Protein AF-A0A1V5P7H3-F1 (afdb_monomer_lite)

Sequence (129 aa):
MIASGARVLGPITVSDFAKIGAGAVVLKDVPPCATVVGVPGRVAKVLPCPYSTTETAACPLRESCACKAACPAVSAESPEALEHKAIPGEEGVDLDQIHLPDPVELELLRLRSRVNALETTLNALKSNT

Structure (mmCIF, N/CA/C/O backbone):
data_AF-A0A1V5P7H3-F1
#
_entry.id   AF-A0A1V5P7H3-F1
#
loop_
_atom_site.group_PDB
_atom_site.id
_atom_site.type_symbol
_atom_site.label_atom_id
_atom_site.label_alt_id
_atom_site.label_comp_id
_atom_site.label_asym_id
_atom_site.label_entity_id
_atom_site.label_seq_id
_atom_site.pdbx_PDB_ins_code
_atom_site.Cartn_x
_atom_site.Cartn_y
_atom_site.Cartn_z
_atom_site.occupancy
_atom_site.B_iso_or_equiv
_atom_site.auth_seq_id
_atom_site.auth_comp_id
_atom_site.auth_asym_id
_atom_site.auth_atom_id
_atom_site.pdbx_PDB_model_num
ATOM 1 N N . MET A 1 1 ? 8.737 -6.680 -9.201 1.00 82.75 1 MET A N 1
ATOM 2 C CA . MET A 1 1 ? 8.344 -7.547 -8.060 1.00 82.75 1 MET A CA 1
ATOM 3 C C . MET A 1 1 ? 6.870 -7.329 -7.775 1.00 82.75 1 MET A C 1
ATOM 5 O O . MET A 1 1 ? 6.462 -6.176 -7.701 1.00 82.75 1 MET A O 1
ATOM 9 N N . ILE A 1 2 ? 6.089 -8.396 -7.602 1.00 91.38 2 ILE A N 1
ATOM 10 C CA . ILE A 1 2 ? 4.671 -8.313 -7.224 1.00 91.38 2 ILE A CA 1
ATOM 11 C C . ILE A 1 2 ? 4.483 -9.140 -5.954 1.00 91.38 2 ILE A C 1
ATOM 13 O O . ILE A 1 2 ? 4.787 -10.330 -5.953 1.00 91.38 2 ILE A O 1
ATOM 17 N N . ALA A 1 3 ? 4.055 -8.507 -4.865 1.00 92.12 3 ALA A N 1
ATOM 18 C CA . ALA A 1 3 ? 3.844 -9.183 -3.592 1.00 92.12 3 ALA A CA 1
ATOM 19 C C . ALA A 1 3 ? 2.495 -9.923 -3.542 1.00 92.12 3 ALA A C 1
ATOM 21 O O . ALA A 1 3 ? 1.600 -9.709 -4.362 1.00 92.12 3 ALA A O 1
ATOM 22 N N . SER A 1 4 ? 2.353 -10.804 -2.551 1.00 94.81 4 SER A N 1
ATOM 23 C CA . SER A 1 4 ? 1.158 -11.633 -2.380 1.00 94.81 4 SER A CA 1
ATOM 24 C C . SER A 1 4 ? -0.119 -10.796 -2.234 1.00 94.81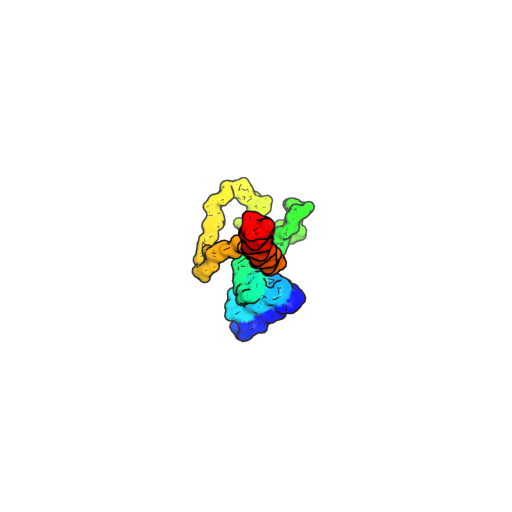 4 SER A C 1
ATOM 26 O O . SER A 1 4 ? -0.139 -9.767 -1.558 1.00 94.81 4 SER A O 1
ATOM 28 N N . GLY A 1 5 ? -1.201 -11.236 -2.878 1.00 91.19 5 GLY A N 1
ATOM 29 C CA . GLY A 1 5 ? -2.507 -10.574 -2.809 1.00 91.19 5 GLY A CA 1
ATOM 30 C C . GLY A 1 5 ? -2.613 -9.254 -3.580 1.00 91.19 5 GLY A C 1
ATOM 31 O O . GLY A 1 5 ? -3.661 -8.612 -3.513 1.00 91.19 5 GLY A O 1
ATOM 32 N N . ALA A 1 6 ? -1.575 -8.845 -4.314 1.00 94.81 6 ALA A N 1
ATOM 33 C CA . ALA A 1 6 ? -1.668 -7.715 -5.226 1.00 94.81 6 ALA A CA 1
ATOM 34 C C . ALA A 1 6 ? -2.610 -8.035 -6.399 1.00 94.81 6 ALA A C 1
ATOM 36 O O . ALA A 1 6 ? -2.569 -9.125 -6.972 1.00 94.81 6 ALA A O 1
ATOM 37 N N . ARG A 1 7 ? -3.456 -7.073 -6.768 1.00 93.00 7 ARG A N 1
ATOM 38 C CA . ARG A 1 7 ? -4.394 -7.167 -7.891 1.00 93.00 7 ARG A CA 1
ATOM 39 C C . ARG A 1 7 ? -4.091 -6.054 -8.883 1.00 93.00 7 ARG A C 1
ATOM 41 O O . ARG A 1 7 ? -4.154 -4.877 -8.548 1.00 93.00 7 ARG A O 1
ATOM 48 N N . VAL A 1 8 ? -3.757 -6.444 -10.102 1.00 92.25 8 VAL A N 1
ATOM 49 C CA . VAL A 1 8 ? -3.416 -5.558 -11.219 1.00 92.25 8 VAL A CA 1
ATOM 50 C C . VAL A 1 8 ? -4.595 -5.634 -12.180 1.00 92.25 8 VAL A C 1
ATOM 52 O O . VAL A 1 8 ? -4.866 -6.705 -12.721 1.00 92.25 8 VAL A O 1
ATOM 55 N N . LEU A 1 9 ? -5.363 -4.550 -12.305 1.00 91.94 9 LEU A N 1
ATOM 56 C CA . LEU A 1 9 ? -6.613 -4.548 -13.066 1.00 91.94 9 LEU A CA 1
ATOM 57 C C . LEU A 1 9 ? -6.492 -3.645 -14.295 1.00 91.94 9 LEU A C 1
ATOM 59 O O . LEU A 1 9 ? -6.176 -2.464 -14.175 1.00 91.94 9 LEU A O 1
ATOM 63 N N . GLY A 1 10 ? -6.817 -4.202 -15.463 1.00 90.56 10 GLY A N 1
ATOM 64 C CA . GLY A 1 10 ? -6.822 -3.489 -16.740 1.00 90.56 10 GLY A CA 1
ATOM 65 C C . GLY A 1 10 ? -5.506 -3.586 -17.524 1.00 90.56 10 GLY A C 1
ATOM 66 O O . GLY A 1 10 ? -4.559 -4.241 -17.082 1.00 90.56 10 GLY A O 1
ATOM 67 N N . PRO A 1 11 ? -5.454 -2.965 -18.715 1.00 90.88 11 PRO A N 1
ATOM 68 C CA . PRO A 1 11 ? -4.248 -2.889 -19.530 1.00 90.88 11 PRO A CA 1
ATOM 69 C C . PRO A 1 11 ? -3.300 -1.840 -18.939 1.00 90.88 11 PRO A C 1
ATOM 71 O O . PRO A 1 11 ? -3.268 -0.702 -19.398 1.00 90.88 11 PRO A O 1
ATOM 74 N N . ILE A 1 12 ? -2.574 -2.217 -17.888 1.00 90.00 12 ILE A N 1
ATOM 75 C CA . ILE A 1 12 ? -1.632 -1.332 -17.199 1.00 90.00 12 ILE A CA 1
ATOM 76 C C . ILE A 1 12 ? -0.191 -1.792 -17.376 1.00 90.00 12 ILE A C 1
ATOM 78 O O . ILE A 1 12 ? 0.124 -2.983 -17.334 1.00 90.00 12 ILE A O 1
ATOM 82 N N . THR A 1 13 ? 0.691 -0.819 -17.556 1.00 89.50 13 THR A N 1
ATOM 83 C CA . THR A 1 13 ? 2.122 -1.020 -17.735 1.00 89.50 13 THR A CA 1
ATOM 84 C C . THR A 1 13 ? 2.814 -0.917 -16.385 1.00 89.50 13 THR A C 1
ATOM 86 O O . THR A 1 13 ? 2.778 0.118 -15.715 1.00 89.50 13 THR A O 1
ATOM 89 N N . VAL A 1 14 ? 3.461 -2.007 -15.978 1.00 89.75 14 VAL A N 1
ATOM 90 C CA . VAL A 1 14 ? 4.343 -2.032 -14.812 1.00 89.75 14 VAL A CA 1
ATOM 91 C C . VAL A 1 14 ? 5.773 -1.919 -15.321 1.00 89.75 14 VAL A C 1
ATOM 93 O O . VAL A 1 14 ? 6.273 -2.840 -15.961 1.00 89.75 14 VAL A O 1
ATOM 96 N N . SER A 1 15 ? 6.406 -0.775 -15.066 1.00 87.56 15 SER A N 1
ATOM 97 C CA . SER A 1 15 ? 7.756 -0.494 -15.559 1.00 87.56 15 SER A CA 1
ATOM 98 C C . SER A 1 15 ? 8.835 -1.301 -14.826 1.00 87.56 15 SER A C 1
ATOM 100 O O . SER A 1 15 ? 8.603 -1.885 -13.761 1.00 87.56 15 SER A O 1
ATOM 102 N N . ASP A 1 16 ? 10.050 -1.287 -15.372 1.00 83.31 16 ASP A N 1
ATOM 103 C CA . ASP A 1 16 ? 11.178 -2.037 -14.825 1.00 83.31 16 ASP A CA 1
ATOM 104 C C . ASP A 1 16 ? 11.481 -1.674 -13.369 1.00 83.31 16 ASP A C 1
ATOM 106 O O . ASP A 1 16 ? 11.411 -0.519 -12.939 1.00 83.31 16 ASP A O 1
ATOM 11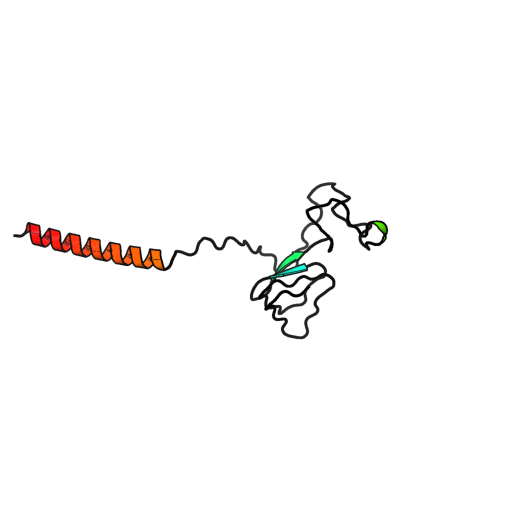0 N N . PHE A 1 17 ? 11.821 -2.703 -12.590 1.00 79.69 17 PHE A N 1
ATOM 111 C CA . PHE A 1 17 ? 12.131 -2.607 -11.161 1.00 79.69 17 PHE A CA 1
ATOM 112 C C . PHE A 1 17 ? 11.010 -2.042 -10.275 1.00 79.69 17 PHE A C 1
ATOM 114 O O . PHE A 1 17 ? 11.242 -1.799 -9.087 1.00 79.69 17 PHE A O 1
ATOM 121 N N . ALA A 1 18 ? 9.791 -1.888 -10.797 1.00 84.62 18 ALA A N 1
ATOM 122 C CA . ALA A 1 18 ? 8.640 -1.541 -9.983 1.00 84.62 18 ALA A CA 1
ATOM 123 C C . ALA A 1 18 ? 8.336 -2.644 -8.950 1.00 84.62 18 ALA A C 1
ATOM 125 O O . ALA A 1 18 ? 8.499 -3.854 -9.186 1.00 84.62 18 ALA A O 1
ATOM 126 N N . LYS A 1 19 ? 7.896 -2.214 -7.769 1.00 87.81 19 LYS A N 1
ATOM 127 C CA . LYS A 1 19 ? 7.583 -3.058 -6.615 1.00 87.81 19 LYS A CA 1
ATOM 128 C C . LYS A 1 19 ? 6.121 -2.844 -6.235 1.00 87.81 19 LYS A C 1
ATOM 130 O O . LYS A 1 19 ? 5.738 -1.756 -5.830 1.00 87.81 19 LYS A O 1
ATOM 135 N N . ILE A 1 20 ? 5.298 -3.880 -6.345 1.00 91.69 20 ILE A N 1
ATOM 136 C CA . ILE A 1 20 ? 3.899 -3.829 -5.905 1.00 91.69 20 ILE A CA 1
ATOM 137 C C . ILE A 1 20 ? 3.809 -4.488 -4.531 1.00 91.69 20 ILE A C 1
ATOM 139 O O . ILE A 1 20 ? 4.206 -5.644 -4.377 1.00 91.69 20 ILE A O 1
ATOM 143 N N . GLY A 1 21 ? 3.328 -3.741 -3.540 1.00 91.56 21 GLY A N 1
ATOM 144 C CA . GLY A 1 21 ? 3.140 -4.189 -2.166 1.00 91.56 21 GLY A CA 1
ATOM 145 C C . GLY A 1 21 ? 2.003 -5.196 -2.013 1.00 91.56 21 GLY A C 1
ATOM 146 O O . GLY A 1 21 ? 1.152 -5.351 -2.891 1.00 91.56 21 GLY A O 1
ATOM 147 N N . ALA A 1 22 ? 2.013 -5.917 -0.892 1.00 94.12 22 ALA A N 1
ATOM 148 C CA . ALA A 1 22 ? 1.038 -6.970 -0.637 1.00 94.12 22 ALA A CA 1
ATOM 149 C C . ALA A 1 22 ? -0.372 -6.379 -0.517 1.00 94.12 22 ALA A C 1
ATOM 151 O O . ALA A 1 22 ? -0.555 -5.307 0.056 1.00 94.12 22 ALA A O 1
ATOM 152 N N . GLY A 1 23 ? -1.366 -7.062 -1.085 1.00 90.69 23 GLY A N 1
ATOM 153 C CA . GLY A 1 23 ? -2.758 -6.603 -1.050 1.00 90.69 23 GLY A CA 1
ATOM 154 C C . GLY A 1 23 ? -3.065 -5.347 -1.877 1.00 90.69 23 GLY A C 1
ATOM 155 O O . GLY A 1 23 ? -4.207 -4.895 -1.851 1.00 90.69 23 GLY A O 1
ATOM 156 N N . ALA A 1 24 ? -2.097 -4.773 -2.603 1.00 93.38 24 ALA A N 1
ATOM 157 C CA . ALA A 1 24 ? -2.307 -3.532 -3.345 1.00 93.38 24 ALA A CA 1
ATOM 158 C C . ALA A 1 24 ? -3.205 -3.732 -4.577 1.00 93.38 24 ALA A C 1
ATOM 160 O O . ALA A 1 24 ? -3.096 -4.747 -5.265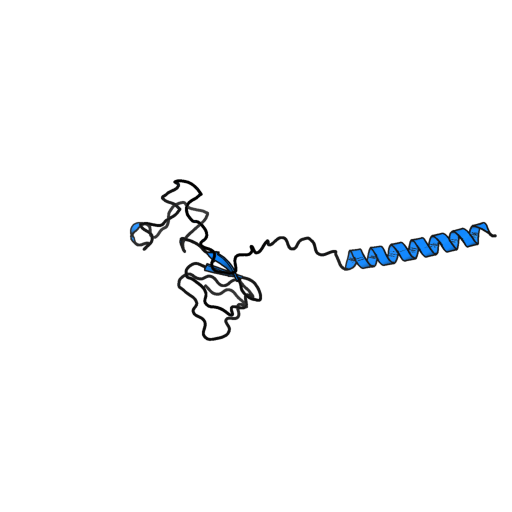 1.00 93.38 24 ALA A O 1
ATOM 161 N N . VAL A 1 25 ? -4.064 -2.757 -4.893 1.00 93.62 25 VAL A N 1
ATOM 162 C CA . VAL A 1 25 ? -4.921 -2.785 -6.096 1.00 93.62 25 VAL A CA 1
ATOM 163 C C . VAL A 1 25 ? -4.475 -1.705 -7.074 1.00 93.62 25 VAL A C 1
ATOM 165 O O . VAL A 1 25 ? -4.754 -0.528 -6.867 1.00 93.62 25 VAL A O 1
ATOM 168 N N . VAL A 1 26 ? -3.782 -2.089 -8.142 1.00 91.06 26 VAL A N 1
ATOM 169 C CA . VAL A 1 26 ? -3.214 -1.154 -9.120 1.00 91.06 26 VAL A CA 1
ATOM 170 C C . VAL A 1 26 ? -4.206 -0.918 -10.257 1.00 91.06 26 VAL A C 1
ATOM 172 O O . VAL A 1 26 ? -4.641 -1.865 -10.911 1.00 91.06 26 VAL A O 1
ATOM 175 N N . LEU A 1 27 ? -4.551 0.355 -10.469 1.00 90.19 27 LEU A N 1
ATOM 176 C CA . LEU A 1 27 ? -5.515 0.818 -11.481 1.00 90.19 27 LEU A CA 1
ATOM 177 C C . LEU A 1 27 ? -4.891 1.757 -12.530 1.00 90.19 27 LEU A C 1
ATOM 179 O O . LEU A 1 27 ? -5.579 2.189 -13.449 1.00 90.19 27 LEU A O 1
ATOM 183 N N . LYS A 1 28 ? -3.620 2.136 -12.359 1.00 87.88 28 LYS A N 1
ATOM 184 C CA . LYS A 1 28 ? -2.886 3.081 -13.213 1.00 87.88 28 LYS A CA 1
ATOM 185 C C . LYS A 1 28 ? -1.487 2.543 -13.495 1.00 87.88 28 LYS A C 1
ATOM 187 O O . LYS A 1 28 ? -0.980 1.730 -12.722 1.00 87.88 28 LYS A O 1
ATOM 192 N N . ASP A 1 29 ? -0.873 3.032 -14.565 1.00 89.06 29 ASP A N 1
ATOM 193 C CA . ASP A 1 29 ? 0.499 2.682 -14.926 1.00 89.06 29 ASP A CA 1
ATOM 194 C C . ASP A 1 29 ? 1.486 3.030 -13.809 1.00 89.06 29 ASP A C 1
ATOM 196 O O . ASP A 1 29 ? 1.359 4.052 -13.127 1.00 89.06 29 ASP A O 1
ATOM 200 N N . VAL A 1 30 ? 2.476 2.156 -13.624 1.00 86.19 30 VAL A N 1
ATOM 201 C CA . VAL A 1 30 ? 3.470 2.272 -12.555 1.00 86.19 30 VAL A CA 1
ATOM 202 C C . VAL A 1 30 ? 4.812 2.690 -13.157 1.00 86.19 30 VAL A C 1
ATOM 204 O O . VAL A 1 30 ? 5.332 1.965 -14.015 1.00 86.19 30 VAL A O 1
ATOM 207 N N . PRO A 1 31 ? 5.403 3.818 -12.717 1.00 84.25 31 PRO A N 1
ATOM 208 C CA . PRO A 1 31 ? 6.698 4.270 -13.215 1.00 84.25 31 PRO A CA 1
ATOM 209 C C . PRO A 1 31 ? 7.847 3.336 -12.787 1.00 84.25 31 PRO A C 1
ATOM 211 O O . PRO A 1 31 ? 7.693 2.541 -11.851 1.00 84.25 31 PRO A O 1
ATOM 214 N N . PRO A 1 32 ? 9.008 3.393 -13.468 1.00 81.94 32 PRO A N 1
ATOM 215 C CA . PRO A 1 32 ? 10.146 2.534 -13.152 1.00 81.94 32 PRO A CA 1
ATOM 216 C C . PRO A 1 32 ? 10.672 2.811 -11.744 1.00 81.94 32 PRO A C 1
ATOM 218 O O . PRO A 1 32 ? 10.602 3.934 -11.248 1.00 81.94 32 PRO A O 1
ATOM 221 N N . CYS A 1 33 ? 11.189 1.768 -11.092 1.00 78.94 33 CYS A N 1
ATOM 222 C CA . CYS A 1 33 ? 11.733 1.822 -9.728 1.00 78.94 33 CYS A CA 1
ATOM 223 C C . CYS A 1 33 ? 10.760 2.348 -8.645 1.00 78.94 33 CYS A C 1
ATOM 225 O O . CYS A 1 33 ? 11.187 2.687 -7.536 1.00 78.94 33 CYS A O 1
ATOM 227 N N . ALA A 1 34 ? 9.458 2.409 -8.929 1.00 82.19 34 ALA A N 1
ATOM 228 C CA . ALA A 1 34 ? 8.449 2.875 -7.986 1.00 82.19 34 ALA A CA 1
ATOM 229 C C . ALA A 1 34 ? 7.882 1.738 -7.130 1.00 82.19 34 ALA A C 1
ATOM 231 O O . ALA A 1 34 ? 7.762 0.595 -7.575 1.00 82.19 34 ALA A O 1
ATOM 232 N N . THR A 1 35 ? 7.507 2.060 -5.894 1.00 85.56 35 THR A N 1
ATOM 233 C CA . THR A 1 35 ? 6.831 1.144 -4.971 1.00 85.56 35 THR A CA 1
ATOM 234 C C . THR A 1 35 ? 5.380 1.568 -4.787 1.00 85.56 35 THR A C 1
ATOM 236 O O . THR A 1 35 ? 5.123 2.698 -4.378 1.00 85.56 35 THR A O 1
ATOM 239 N N . VAL A 1 36 ? 4.439 0.669 -5.081 1.00 88.31 36 VAL A N 1
ATOM 240 C CA . VAL A 1 36 ? 2.991 0.917 -5.010 1.00 88.31 36 VAL A CA 1
ATOM 241 C C . VAL A 1 36 ? 2.377 0.126 -3.867 1.00 88.31 36 VAL A C 1
ATOM 243 O O . VAL A 1 36 ? 2.595 -1.079 -3.772 1.00 88.31 36 VAL A O 1
ATOM 246 N N . VAL A 1 37 ? 1.584 0.778 -3.021 1.00 90.94 37 VAL A N 1
ATOM 247 C CA . VAL A 1 37 ? 0.912 0.161 -1.865 1.00 90.94 37 VAL A CA 1
ATOM 248 C C . VAL A 1 37 ? -0.524 0.675 -1.733 1.00 90.94 37 VAL A C 1
ATOM 250 O O . VAL A 1 37 ? -0.859 1.740 -2.249 1.00 90.94 37 VAL A O 1
ATOM 253 N N . GLY A 1 38 ? -1.375 -0.083 -1.037 1.00 86.69 38 GLY A N 1
ATOM 254 C CA . GLY A 1 38 ? -2.738 0.330 -0.689 1.00 86.69 38 GLY A CA 1
ATOM 255 C C . GLY A 1 38 ? -3.838 -0.093 -1.671 1.00 86.69 38 GLY A C 1
ATOM 256 O O . GLY A 1 38 ? -3.590 -0.621 -2.758 1.00 86.69 38 GLY A O 1
ATOM 257 N N . VAL A 1 39 ? -5.085 0.131 -1.251 1.00 90.19 39 VAL A N 1
ATOM 258 C CA . VAL A 1 39 ? -6.310 -0.114 -2.024 1.00 90.19 39 VAL A CA 1
ATOM 259 C C . VAL A 1 39 ? -7.185 1.142 -1.929 1.00 90.19 39 VAL A C 1
ATOM 261 O O . VAL A 1 39 ? -7.769 1.372 -0.872 1.00 90.19 39 VAL A O 1
ATOM 264 N N . PRO A 1 40 ? -7.291 1.972 -2.982 1.00 83.31 40 PRO A N 1
ATOM 265 C CA . PRO A 1 40 ? -6.617 1.864 -4.280 1.00 83.31 40 PRO A CA 1
ATOM 266 C C . PRO A 1 40 ? -5.101 2.115 -4.179 1.00 83.31 40 PRO A C 1
ATOM 268 O O . PRO A 1 40 ? -4.643 2.896 -3.349 1.00 83.31 40 PRO A O 1
ATOM 271 N N . GLY A 1 41 ? -4.326 1.446 -5.033 1.00 86.94 41 GLY A N 1
ATOM 272 C CA . GLY A 1 41 ? -2.865 1.473 -5.034 1.00 86.94 41 GLY A CA 1
ATOM 273 C C . GLY A 1 41 ? -2.307 2.831 -5.441 1.00 86.94 41 GLY A C 1
ATOM 274 O O . GLY A 1 41 ? -2.652 3.359 -6.501 1.00 86.94 41 GLY A O 1
ATOM 275 N N . ARG A 1 42 ? -1.425 3.382 -4.604 1.00 83.75 42 ARG A N 1
ATOM 276 C CA . ARG A 1 42 ? -0.724 4.655 -4.820 1.00 83.75 42 ARG A CA 1
ATOM 277 C C . ARG A 1 42 ? 0.783 4.448 -4.749 1.00 83.75 42 ARG A C 1
ATOM 279 O O . ARG A 1 42 ? 1.259 3.555 -4.046 1.00 83.75 42 ARG A O 1
ATOM 286 N N . VAL A 1 43 ? 1.529 5.259 -5.495 1.00 83.44 43 VAL A N 1
ATOM 287 C CA . VAL A 1 43 ? 2.993 5.270 -5.424 1.00 83.44 43 VAL A CA 1
ATOM 288 C C . VAL A 1 43 ? 3.387 5.865 -4.074 1.00 83.44 43 VAL A C 1
ATOM 290 O O . VAL A 1 43 ? 3.003 6.985 -3.771 1.00 83.44 43 VAL A O 1
ATOM 293 N N . ALA A 1 44 ? 4.107 5.100 -3.257 1.00 80.12 44 ALA A N 1
ATOM 294 C CA . ALA A 1 44 ? 4.587 5.547 -1.948 1.00 80.12 44 ALA A CA 1
ATOM 295 C C . ALA A 1 44 ? 6.039 6.024 -1.986 1.00 80.12 44 ALA A C 1
ATOM 297 O O . ALA A 1 44 ? 6.441 6.864 -1.189 1.00 80.12 44 ALA A O 1
ATOM 298 N N . LYS A 1 45 ? 6.854 5.451 -2.877 1.00 74.94 45 LYS A N 1
ATOM 299 C CA . LYS A 1 45 ? 8.259 5.831 -3.011 1.00 74.94 45 LYS A CA 1
ATOM 300 C C . LYS A 1 45 ? 8.760 5.542 -4.410 1.00 74.94 45 LYS A C 1
ATOM 302 O O . LYS A 1 45 ? 8.564 4.437 -4.916 1.00 74.94 45 LYS A O 1
ATOM 307 N N . VAL A 1 46 ? 9.467 6.498 -4.994 1.00 76.31 46 VAL A N 1
ATOM 308 C CA . VAL A 1 46 ? 10.255 6.288 -6.208 1.00 76.31 46 VAL A CA 1
ATOM 309 C C . VAL A 1 46 ? 11.710 6.153 -5.789 1.00 76.31 46 VAL A C 1
ATOM 311 O O . VAL A 1 46 ? 12.254 7.029 -5.119 1.00 76.31 46 VAL A O 1
ATOM 314 N N . LEU A 1 47 ? 12.330 5.017 -6.110 1.00 64.06 47 LEU A N 1
ATOM 315 C CA . LEU A 1 47 ? 13.738 4.799 -5.803 1.00 64.06 47 LEU A CA 1
ATOM 316 C C . LEU A 1 47 ? 14.598 5.241 -6.995 1.00 64.06 47 LEU A C 1
ATOM 318 O O . LEU A 1 47 ? 14.373 4.768 -8.105 1.00 64.06 47 LEU A O 1
ATOM 322 N N . PRO A 1 48 ? 15.621 6.086 -6.786 1.00 60.97 48 PRO A N 1
ATOM 323 C CA . PRO A 1 48 ? 16.551 6.475 -7.848 1.00 60.97 48 PRO A CA 1
ATOM 324 C C . PRO A 1 48 ? 17.436 5.308 -8.315 1.00 60.97 48 PRO A C 1
ATOM 326 O O . PRO A 1 48 ? 17.914 5.314 -9.445 1.00 60.97 48 PRO A O 1
ATOM 329 N N . CYS A 1 49 ? 17.639 4.278 -7.479 1.00 62.84 49 CYS A N 1
ATOM 330 C CA . CYS A 1 49 ? 18.329 3.054 -7.876 1.00 62.84 49 CYS A CA 1
ATOM 331 C C . CYS A 1 49 ? 17.592 1.787 -7.390 1.00 62.84 49 CYS A C 1
ATOM 333 O O . CYS A 1 49 ? 17.120 1.730 -6.250 1.00 62.84 49 CYS A O 1
ATOM 335 N N . PRO A 1 50 ? 17.506 0.732 -8.224 1.00 59.97 50 PRO A N 1
ATOM 336 C CA . PRO A 1 50 ? 16.778 -0.490 -7.880 1.00 59.97 50 PRO A CA 1
ATOM 337 C C . PRO A 1 50 ? 17.525 -1.389 -6.881 1.00 59.97 50 PRO A C 1
ATOM 339 O O . PRO A 1 50 ? 16.911 -2.272 -6.280 1.00 59.97 50 PRO A O 1
ATOM 342 N N . TYR A 1 51 ? 18.828 -1.151 -6.690 1.00 59.84 51 TYR A N 1
ATOM 343 C CA . TYR A 1 51 ? 19.740 -1.969 -5.885 1.00 59.84 51 TYR A CA 1
ATOM 344 C C . TYR A 1 51 ? 20.117 -1.314 -4.534 1.00 59.84 51 TYR A C 1
ATOM 346 O O . TYR A 1 51 ? 21.135 -1.628 -3.943 1.00 59.84 51 TYR A O 1
ATOM 354 N N . SER A 1 52 ? 19.350 -0.363 -3.999 1.00 56.12 52 SER A N 1
ATOM 355 C CA . SER A 1 52 ? 19.678 0.214 -2.682 1.00 56.12 52 SER A CA 1
ATOM 356 C C . SER A 1 52 ? 19.564 -0.845 -1.569 1.00 56.12 52 SER A C 1
ATOM 358 O O . SER A 1 52 ? 18.477 -1.121 -1.066 1.00 56.12 52 SER A O 1
ATOM 360 N N . THR A 1 53 ? 20.687 -1.468 -1.210 1.00 47.44 53 THR A N 1
ATOM 361 C CA . THR A 1 53 ? 20.852 -2.281 -0.004 1.00 47.44 53 THR A CA 1
ATOM 362 C C . THR A 1 53 ? 21.316 -1.361 1.114 1.00 47.44 53 THR A C 1
ATOM 364 O O . THR A 1 53 ? 22.416 -0.817 1.058 1.00 47.44 53 THR A O 1
ATOM 367 N N . THR A 1 54 ? 20.491 -1.194 2.141 1.00 53.84 54 THR A N 1
ATOM 368 C CA . THR A 1 54 ? 20.772 -0.378 3.331 1.00 53.84 54 THR A CA 1
ATOM 369 C C . THR A 1 54 ? 21.875 -0.940 4.236 1.00 53.84 54 THR A C 1
ATOM 371 O O . THR A 1 54 ? 22.119 -0.371 5.290 1.00 53.84 54 THR A O 1
ATOM 374 N N . GLU A 1 55 ? 22.577 -2.011 3.848 1.00 49.75 55 GLU A N 1
ATOM 375 C CA . GLU A 1 55 ? 23.556 -2.676 4.726 1.00 49.75 55 GLU A CA 1
ATOM 376 C C . GLU A 1 55 ? 24.953 -2.873 4.119 1.00 49.75 55 GLU A C 1
ATOM 378 O O . GLU A 1 55 ? 25.850 -3.392 4.778 1.00 49.75 55 GLU A O 1
ATOM 383 N N . THR A 1 56 ? 25.227 -2.411 2.895 1.00 47.09 56 THR A N 1
ATOM 384 C CA . THR A 1 56 ? 26.621 -2.302 2.423 1.00 47.09 56 THR A CA 1
ATOM 385 C C . THR A 1 56 ? 26.728 -1.228 1.349 1.00 47.09 56 THR A C 1
ATOM 387 O O . THR A 1 56 ? 26.033 -1.279 0.338 1.00 47.09 56 THR A O 1
ATOM 390 N N . ALA A 1 57 ? 27.606 -0.247 1.563 1.00 52.50 57 ALA A N 1
ATOM 391 C CA . ALA A 1 57 ? 27.816 0.937 0.724 1.00 52.50 57 ALA A CA 1
ATOM 392 C C . ALA A 1 57 ? 28.437 0.651 -0.667 1.00 52.50 57 ALA A C 1
ATOM 394 O O . ALA A 1 57 ? 29.130 1.493 -1.234 1.00 52.50 57 ALA A O 1
ATOM 395 N N . ALA A 1 58 ? 28.214 -0.532 -1.239 1.00 54.75 58 ALA A N 1
ATOM 396 C CA . ALA A 1 58 ? 28.724 -0.912 -2.547 1.00 54.75 58 ALA A CA 1
ATOM 397 C C . ALA A 1 58 ? 27.624 -1.599 -3.363 1.00 54.75 58 ALA A C 1
ATOM 399 O O . ALA A 1 58 ? 27.211 -2.717 -3.067 1.00 54.75 58 ALA A O 1
ATOM 400 N N . CYS A 1 59 ? 27.173 -0.937 -4.430 1.00 53.69 59 CYS A N 1
ATOM 401 C CA . CYS A 1 59 ? 26.396 -1.599 -5.473 1.00 53.69 59 CYS A CA 1
ATOM 402 C C . CYS A 1 59 ? 27.282 -2.699 -6.116 1.00 53.69 59 CYS A C 1
ATOM 404 O O . CYS A 1 59 ? 28.352 -2.373 -6.632 1.00 53.69 59 CYS A O 1
ATOM 406 N N . PRO A 1 60 ? 26.881 -3.983 -6.127 1.00 58.53 60 PRO A N 1
ATOM 407 C CA . PRO A 1 60 ? 27.622 -5.102 -6.704 1.00 58.53 60 PRO A CA 1
ATOM 408 C C . PRO A 1 60 ? 27.645 -5.067 -8.231 1.00 58.53 60 PRO A C 1
ATOM 410 O O . PRO A 1 60 ? 28.392 -5.816 -8.844 1.00 58.53 60 PRO A O 1
ATOM 413 N N . LEU A 1 61 ? 26.882 -4.162 -8.852 1.00 59.41 61 LEU A N 1
ATOM 414 C CA . LEU A 1 61 ? 26.922 -3.875 -10.288 1.00 59.41 61 LEU A CA 1
ATOM 415 C C . LEU A 1 61 ? 27.867 -2.702 -10.612 1.00 59.41 61 LEU A C 1
ATOM 417 O O . LEU A 1 61 ? 27.667 -2.008 -11.601 1.00 59.41 61 LEU A O 1
ATOM 421 N N . ARG A 1 62 ? 28.885 -2.465 -9.772 1.00 54.28 62 ARG A N 1
ATOM 422 C CA . ARG A 1 62 ? 29.817 -1.315 -9.763 1.00 54.28 62 ARG A CA 1
ATOM 423 C C . ARG A 1 62 ? 30.254 -0.798 -11.148 1.00 54.28 62 ARG A C 1
ATOM 425 O O . ARG A 1 62 ? 30.379 0.410 -11.318 1.00 54.28 62 ARG A O 1
ATOM 432 N N . GLU A 1 63 ? 30.443 -1.680 -12.133 1.00 53.56 63 GLU A N 1
ATOM 433 C CA . GLU A 1 63 ? 30.907 -1.336 -13.492 1.00 53.56 63 GLU A CA 1
ATOM 434 C C . GLU A 1 63 ? 29.831 -1.441 -14.591 1.00 53.56 63 GLU A C 1
ATOM 436 O O . GLU A 1 63 ? 29.942 -0.765 -15.621 1.00 53.56 63 GLU A O 1
ATOM 441 N N . SER A 1 64 ? 28.783 -2.242 -14.369 1.00 58.66 64 SER A N 1
ATOM 442 C CA . SER A 1 64 ? 27.717 -2.557 -15.336 1.00 58.66 64 SER A CA 1
ATOM 443 C C . SER A 1 64 ? 26.367 -1.905 -15.021 1.00 58.66 64 SER A C 1
ATOM 445 O O . SER A 1 64 ? 25.445 -1.987 -15.830 1.00 58.66 64 SER A O 1
ATOM 447 N N . CYS A 1 65 ? 26.226 -1.236 -13.871 1.00 57.91 65 CYS A N 1
ATOM 448 C CA . CYS A 1 65 ? 25.032 -0.456 -13.559 1.00 57.91 65 CYS A CA 1
ATOM 449 C C . CYS A 1 65 ? 24.905 0.643 -14.615 1.00 57.91 65 CYS A C 1
ATOM 451 O O . CYS A 1 65 ? 25.816 1.456 -14.784 1.00 57.91 65 CYS A O 1
ATOM 453 N N . ALA A 1 66 ? 23.737 0.738 -15.252 1.00 57.31 66 ALA A N 1
ATOM 454 C CA . ALA A 1 66 ? 23.355 1.842 -16.144 1.00 57.31 66 ALA A CA 1
ATOM 455 C C . ALA A 1 66 ? 23.371 3.233 -15.454 1.00 57.31 66 ALA A C 1
ATOM 457 O O . ALA A 1 66 ? 23.063 4.258 -16.048 1.00 57.31 66 ALA A O 1
ATOM 458 N N . CYS A 1 67 ? 23.749 3.256 -14.180 1.00 54.84 67 CYS A N 1
ATOM 459 C CA . CYS A 1 67 ? 23.582 4.282 -13.172 1.00 54.84 67 CYS A CA 1
ATOM 460 C C . CYS A 1 67 ? 24.868 5.107 -12.961 1.00 54.84 67 CYS A C 1
ATOM 462 O O . CYS A 1 67 ? 25.068 5.665 -11.886 1.00 54.84 67 CYS A O 1
ATOM 464 N N . LYS A 1 68 ? 25.778 5.164 -13.948 1.00 54.28 68 LYS A N 1
ATOM 465 C CA . LYS A 1 68 ? 27.086 5.842 -13.814 1.00 54.28 68 LYS A CA 1
ATOM 466 C C . LYS A 1 68 ? 26.993 7.353 -13.540 1.00 54.28 68 LYS A C 1
ATOM 468 O O . LYS A 1 68 ? 27.964 7.910 -13.048 1.00 54.28 68 LYS A O 1
ATOM 473 N N . ALA A 1 69 ? 25.853 7.999 -13.811 1.00 51.25 69 ALA A N 1
ATOM 474 C CA . ALA A 1 69 ? 25.669 9.447 -13.635 1.00 51.25 69 ALA A CA 1
ATOM 475 C C . ALA A 1 69 ? 24.646 9.856 -12.551 1.00 51.25 69 ALA A C 1
ATOM 477 O O . ALA A 1 69 ? 24.533 11.038 -12.256 1.00 51.25 69 ALA A O 1
ATOM 478 N N . ALA A 1 70 ? 23.898 8.917 -11.958 1.00 51.53 70 ALA A N 1
ATOM 479 C CA . ALA A 1 70 ? 22.794 9.232 -11.037 1.00 51.53 70 ALA A CA 1
ATOM 480 C C . ALA A 1 70 ? 22.718 8.268 -9.839 1.00 51.53 70 ALA A C 1
ATOM 482 O O . ALA A 1 70 ? 21.640 7.980 -9.325 1.00 51.53 70 ALA A O 1
ATOM 483 N N . CYS A 1 71 ? 23.853 7.710 -9.408 1.00 52.22 71 CYS A N 1
ATOM 484 C CA . CYS A 1 71 ? 23.908 6.918 -8.182 1.00 52.22 71 CYS A CA 1
ATOM 485 C C . CYS A 1 71 ? 23.999 7.857 -6.962 1.00 52.22 71 CYS A C 1
ATOM 487 O O . CYS A 1 71 ? 25.077 8.397 -6.714 1.00 52.22 71 CYS A O 1
ATOM 489 N N . PRO A 1 72 ? 22.944 7.989 -6.130 1.00 52.69 72 PRO A N 1
ATOM 490 C CA . PRO A 1 72 ? 22.956 8.856 -4.941 1.00 52.69 72 PRO A CA 1
ATOM 491 C C . PRO A 1 72 ? 23.933 8.392 -3.849 1.00 52.69 72 PRO A C 1
ATOM 493 O O . PRO A 1 72 ? 24.155 9.098 -2.875 1.00 52.69 72 PRO A O 1
ATOM 496 N N . ALA A 1 73 ? 24.535 7.209 -4.002 1.00 46.72 73 ALA A N 1
ATOM 497 C CA . ALA A 1 73 ? 25.601 6.728 -3.128 1.00 46.72 73 ALA A CA 1
ATOM 498 C C . ALA A 1 73 ? 26.986 7.335 -3.446 1.00 46.72 73 ALA A C 1
ATOM 500 O O . ALA A 1 73 ? 27.902 7.148 -2.653 1.00 46.72 73 ALA A O 1
ATOM 501 N N . VAL A 1 74 ? 27.168 8.016 -4.591 1.00 47.22 74 VAL A N 1
ATOM 502 C CA . VAL A 1 74 ? 28.489 8.517 -5.043 1.00 47.22 74 VAL A CA 1
ATOM 503 C C . VAL A 1 74 ? 28.556 10.044 -5.155 1.00 47.22 74 VAL A C 1
ATOM 505 O O . VAL A 1 74 ? 29.641 10.596 -5.279 1.00 47.22 74 VAL A O 1
ATOM 508 N N . SER A 1 75 ? 27.430 10.746 -5.044 1.00 42.59 75 SER A N 1
ATOM 509 C CA . SER A 1 75 ? 27.389 12.209 -4.990 1.00 42.59 75 SER A CA 1
ATOM 510 C C . SER A 1 75 ? 26.568 12.646 -3.784 1.00 42.59 75 SER A C 1
ATOM 512 O O . SER A 1 75 ? 25.420 13.071 -3.897 1.00 42.59 75 SER A O 1
ATOM 514 N N . ALA A 1 76 ? 27.165 12.499 -2.605 1.00 46.22 76 ALA A N 1
ATOM 515 C CA . ALA A 1 76 ? 26.782 13.299 -1.456 1.00 46.22 76 ALA A CA 1
ATOM 516 C C . ALA A 1 76 ? 27.272 14.737 -1.697 1.00 46.22 76 ALA A C 1
ATOM 518 O O . ALA A 1 76 ? 28.302 15.140 -1.173 1.00 46.22 76 ALA A O 1
ATOM 519 N N . GLU A 1 77 ? 26.545 15.494 -2.516 1.00 35.28 77 GLU A N 1
ATOM 520 C CA . GLU A 1 77 ? 26.655 16.949 -2.589 1.00 35.28 77 GLU A CA 1
ATOM 521 C C . GLU A 1 77 ? 25.229 17.511 -2.550 1.00 35.28 77 GLU A C 1
ATOM 523 O O . GLU A 1 77 ? 24.445 17.283 -3.463 1.00 35.28 77 GLU A O 1
ATOM 528 N N . SER A 1 78 ? 24.922 18.145 -1.414 1.00 35.50 78 SER A N 1
ATOM 529 C CA . SER A 1 78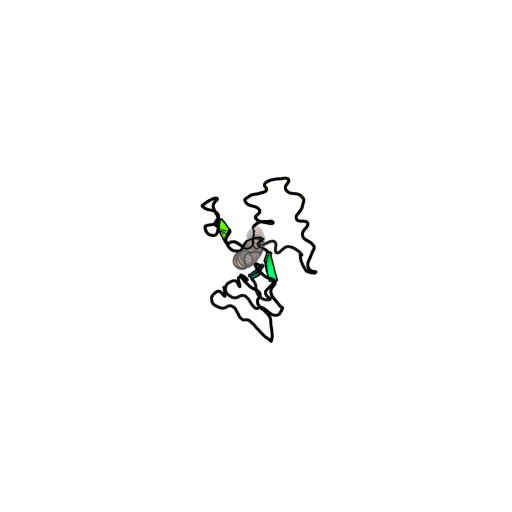 ? 23.718 18.904 -1.031 1.00 35.50 78 SER A CA 1
ATOM 530 C C . SER A 1 78 ? 22.317 18.250 -1.195 1.00 35.50 78 SER A C 1
ATOM 532 O O . SER A 1 78 ? 21.882 17.887 -2.286 1.00 35.50 78 SER A O 1
ATOM 534 N N . PRO A 1 79 ? 21.525 18.159 -0.107 1.00 47.75 79 PRO A N 1
ATOM 535 C CA . PRO A 1 79 ? 20.232 17.461 -0.051 1.00 47.75 79 PRO A CA 1
ATOM 536 C C . PRO A 1 79 ? 19.050 18.201 -0.722 1.00 47.75 79 PRO A C 1
ATOM 538 O O . PRO A 1 79 ? 17.905 18.015 -0.321 1.00 47.75 79 PRO A O 1
ATOM 541 N N . GLU A 1 80 ? 19.287 19.029 -1.742 1.00 43.28 80 GLU A N 1
ATOM 542 C CA . GLU A 1 80 ? 18.301 20.029 -2.202 1.00 43.28 80 GLU A CA 1
ATOM 543 C C . GLU A 1 80 ? 17.930 19.919 -3.693 1.00 43.28 80 GLU A C 1
ATOM 545 O O . GLU A 1 80 ? 17.043 20.627 -4.156 1.00 43.28 80 GLU A O 1
ATOM 550 N N . ALA A 1 81 ? 18.556 19.019 -4.461 1.00 38.78 81 ALA A N 1
ATOM 551 C CA . ALA A 1 81 ? 18.425 18.993 -5.926 1.00 38.78 81 ALA A CA 1
ATOM 552 C C . ALA A 1 81 ? 17.937 17.655 -6.511 1.00 38.78 81 ALA A C 1
ATOM 554 O O . ALA A 1 81 ? 18.327 17.255 -7.608 1.00 38.78 81 ALA A O 1
ATOM 555 N N . LEU A 1 82 ? 17.015 16.984 -5.823 1.00 48.22 82 LEU A N 1
ATOM 556 C CA . LEU A 1 82 ? 15.988 16.215 -6.524 1.00 48.22 82 LEU A CA 1
ATOM 557 C C . LEU A 1 82 ? 14.638 16.732 -6.047 1.00 48.22 82 LEU A C 1
ATOM 559 O O . LEU A 1 82 ? 13.929 16.098 -5.262 1.00 48.22 82 LEU A O 1
ATOM 563 N N . GLU A 1 83 ? 14.322 17.952 -6.486 1.00 37.19 83 GLU A N 1
ATOM 564 C CA . GLU A 1 83 ? 12.954 18.435 -6.449 1.00 37.19 83 GLU A CA 1
ATOM 565 C C . GLU A 1 83 ? 12.075 17.342 -7.037 1.00 37.19 83 GLU A C 1
ATOM 567 O O . GLU A 1 83 ? 12.216 16.908 -8.186 1.00 37.19 83 GLU A O 1
ATOM 572 N N . HIS A 1 84 ? 11.195 16.870 -6.169 1.00 46.25 84 HIS A N 1
ATOM 573 C CA . HIS A 1 84 ? 10.101 16.002 -6.497 1.00 46.25 84 HIS A CA 1
ATOM 574 C C . HIS A 1 84 ? 9.264 16.785 -7.499 1.00 46.25 84 HIS A C 1
ATOM 576 O O . HIS A 1 84 ? 8.437 17.615 -7.124 1.00 46.25 84 HIS A O 1
ATOM 582 N N . LYS A 1 85 ? 9.520 16.584 -8.794 1.00 37.38 85 LYS A N 1
ATOM 583 C CA . LYS A 1 85 ? 8.623 17.075 -9.828 1.00 37.38 85 LYS A CA 1
ATOM 584 C C . LYS A 1 85 ? 7.352 16.268 -9.642 1.00 37.38 85 LYS A C 1
ATOM 586 O O . LYS A 1 85 ? 7.266 15.132 -10.101 1.00 37.38 85 LYS A O 1
ATOM 591 N N . ALA A 1 86 ? 6.447 16.845 -8.858 1.00 38.75 86 ALA A N 1
ATOM 592 C CA . ALA A 1 86 ? 5.167 16.292 -8.495 1.00 38.75 86 ALA A CA 1
ATOM 593 C C . ALA A 1 86 ? 4.542 15.664 -9.740 1.00 38.75 86 ALA A C 1
ATOM 595 O O . ALA A 1 86 ? 4.143 16.353 -10.682 1.00 38.75 86 ALA A O 1
ATOM 596 N N . ILE A 1 87 ? 4.480 14.337 -9.751 1.00 44.31 87 ILE A N 1
ATOM 597 C CA . ILE A 1 87 ? 3.469 13.666 -10.546 1.00 44.31 87 ILE A CA 1
ATOM 598 C C . ILE A 1 87 ? 2.154 14.066 -9.858 1.00 44.31 87 ILE A C 1
ATOM 600 O O . ILE A 1 87 ? 2.075 13.965 -8.630 1.00 44.31 87 ILE A O 1
ATOM 604 N N . PRO A 1 88 ? 1.150 14.591 -10.580 1.00 35.00 88 PRO A N 1
ATOM 605 C CA . PRO A 1 88 ? -0.084 15.069 -9.965 1.00 35.00 88 PRO A CA 1
ATOM 606 C C . PRO A 1 88 ? -0.706 13.967 -9.091 1.00 35.00 88 PRO A C 1
ATOM 608 O O . PRO A 1 88 ? -1.158 12.942 -9.607 1.00 35.00 88 PRO A O 1
ATOM 611 N N . GLY A 1 89 ? -0.691 14.168 -7.766 1.00 46.97 89 GLY A N 1
ATOM 612 C CA . GLY A 1 89 ? -1.200 13.211 -6.776 1.00 46.97 89 GLY A CA 1
ATOM 613 C C . GLY A 1 89 ? -0.346 12.990 -5.520 1.00 46.97 89 GLY A C 1
ATOM 614 O O . GLY A 1 89 ? -0.780 12.222 -4.663 1.00 46.97 89 GLY A O 1
ATOM 615 N N . GLU A 1 90 ? 0.821 13.628 -5.394 1.00 46.53 90 GLU A N 1
ATOM 616 C CA . GLU A 1 90 ? 1.647 13.602 -4.174 1.00 46.53 90 GLU A CA 1
ATOM 617 C C . GLU A 1 90 ? 1.029 14.493 -3.078 1.00 46.53 90 GLU A C 1
ATOM 619 O O . GLU A 1 90 ? 1.527 15.569 -2.765 1.00 46.53 90 GLU A O 1
ATOM 624 N N . GLU A 1 91 ? -0.081 14.048 -2.493 1.00 46.28 91 GLU A N 1
ATOM 625 C CA . GLU A 1 91 ? -0.340 14.341 -1.085 1.00 46.28 91 GLU A CA 1
ATOM 626 C C . GLU A 1 91 ? 0.092 13.107 -0.304 1.00 46.28 91 GLU A C 1
ATOM 628 O O . GLU A 1 91 ? -0.370 11.993 -0.577 1.00 46.28 91 GLU A O 1
ATOM 633 N N . GLY A 1 92 ? 1.074 13.313 0.575 1.00 44.16 92 GLY A N 1
ATOM 634 C CA . GLY A 1 92 ? 1.776 12.268 1.300 1.00 44.16 92 GLY A CA 1
ATOM 635 C C . GLY A 1 92 ? 0.817 11.266 1.924 1.00 44.16 92 GLY A C 1
ATOM 636 O O . GLY A 1 92 ? -0.187 11.628 2.535 1.00 44.16 92 GLY A O 1
ATOM 637 N N . VAL A 1 93 ? 1.137 9.981 1.783 1.00 51.44 93 VAL A N 1
ATOM 638 C CA . VAL A 1 93 ? 0.514 8.982 2.643 1.00 51.44 93 VAL A CA 1
ATOM 639 C C . VAL A 1 93 ? 1.221 9.097 3.981 1.00 5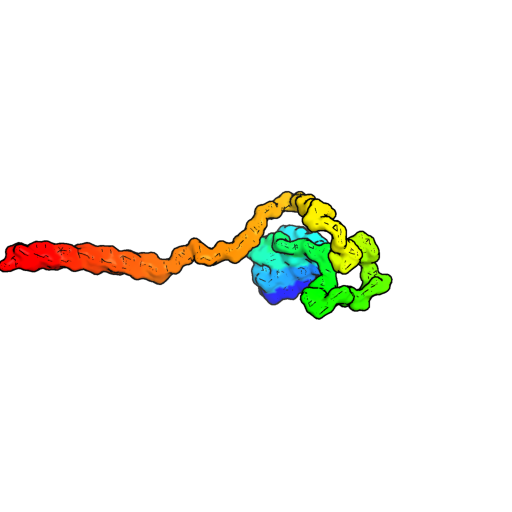1.44 93 VAL A C 1
ATOM 641 O O . VAL A 1 93 ? 2.211 8.414 4.231 1.00 51.44 93 VAL A O 1
ATOM 644 N N . ASP A 1 94 ? 0.739 10.020 4.803 1.00 60.84 94 ASP A N 1
ATOM 645 C CA . ASP A 1 94 ? 1.047 10.007 6.219 1.00 60.84 94 ASP A CA 1
ATOM 646 C C . ASP A 1 94 ? 0.445 8.717 6.793 1.00 60.84 94 ASP A C 1
ATOM 648 O O . ASP A 1 94 ? -0.771 8.504 6.784 1.00 60.84 94 ASP A O 1
ATOM 652 N N . LEU A 1 95 ? 1.324 7.779 7.146 1.00 57.16 95 LEU A N 1
ATOM 653 C CA . LEU A 1 95 ? 0.979 6.424 7.582 1.00 57.16 95 LEU A CA 1
ATOM 654 C C . LEU A 1 95 ? 0.624 6.376 9.076 1.00 57.16 95 LEU A C 1
ATOM 656 O O . LEU A 1 95 ? 0.580 5.293 9.659 1.00 57.16 95 LEU A O 1
ATOM 660 N N . ASP A 1 96 ? 0.317 7.515 9.690 1.00 60.91 96 ASP A N 1
ATOM 661 C CA . ASP A 1 96 ? -0.072 7.593 11.093 1.00 60.91 96 ASP A CA 1
ATOM 662 C C . ASP A 1 96 ? -1.570 7.293 11.276 1.00 60.91 96 ASP A C 1
ATOM 664 O O . ASP A 1 96 ? -2.412 8.151 11.536 1.00 60.91 96 ASP A O 1
ATOM 668 N N . GLN A 1 97 ? -1.919 6.007 11.176 1.00 56.81 97 GLN A N 1
ATOM 669 C CA . GLN A 1 97 ? -3.273 5.480 11.416 1.00 56.81 97 GLN A CA 1
ATOM 670 C C . GLN A 1 97 ? -3.585 5.211 12.906 1.00 56.81 97 GLN A C 1
ATOM 672 O O . GLN A 1 97 ? -4.387 4.334 13.222 1.00 56.81 97 GLN A O 1
ATOM 677 N N . ILE A 1 98 ? -2.971 5.938 13.846 1.00 58.47 98 ILE A N 1
ATOM 678 C CA . ILE A 1 98 ? -3.054 5.635 15.296 1.00 58.47 98 ILE A CA 1
ATOM 679 C C . ILE A 1 98 ? -4.178 6.423 16.012 1.00 58.47 98 ILE A C 1
ATOM 681 O O . ILE A 1 98 ? -4.335 6.340 17.224 1.00 58.47 98 ILE A O 1
ATOM 685 N N . HIS A 1 99 ? -5.035 7.144 15.285 1.00 61.28 99 HIS A N 1
ATOM 686 C CA . HIS A 1 99 ? -6.070 7.998 15.894 1.00 61.28 99 HIS A CA 1
ATOM 687 C C . HIS A 1 99 ? -7.507 7.554 15.607 1.00 61.28 99 HIS A C 1
ATOM 689 O O . HIS A 1 99 ? -8.395 8.392 15.439 1.00 61.28 99 HIS A O 1
ATOM 695 N N . LEU A 1 100 ? -7.761 6.243 15.557 1.00 63.03 100 LEU A N 1
ATOM 696 C CA . LEU A 1 100 ? -9.135 5.749 15.589 1.00 63.03 100 LEU A CA 1
ATOM 697 C C . LEU A 1 100 ? -9.540 5.498 17.049 1.00 63.03 100 LEU A C 1
ATOM 699 O O . LEU A 1 100 ? -8.873 4.705 17.714 1.00 63.03 100 LEU A O 1
ATOM 703 N N . PRO A 1 101 ? -10.593 6.160 17.567 1.00 68.62 101 PRO A N 1
ATOM 704 C CA . PRO A 1 101 ? -11.078 5.879 18.911 1.00 68.62 101 PRO A CA 1
ATOM 705 C C . PRO A 1 101 ? -11.501 4.413 18.987 1.00 68.62 101 PRO A C 1
ATOM 707 O O . PRO A 1 101 ? -12.212 3.916 18.107 1.00 68.62 101 PRO A O 1
ATOM 710 N N . ASP A 1 102 ? -11.031 3.721 20.022 1.00 83.44 102 ASP A N 1
ATOM 711 C CA . ASP A 1 102 ? -11.287 2.298 20.198 1.00 83.44 102 ASP A CA 1
ATOM 712 C C . ASP A 1 102 ? -12.809 2.067 20.337 1.00 83.44 102 ASP A C 1
ATOM 714 O O . ASP A 1 102 ? -13.452 2.673 21.206 1.00 83.44 102 ASP A O 1
ATOM 718 N N . PRO A 1 103 ? -13.428 1.205 19.501 1.00 84.94 103 PRO A N 1
ATOM 719 C CA . PRO A 1 103 ? -14.848 0.880 19.625 1.00 84.94 103 PRO A CA 1
ATOM 720 C C . PRO A 1 103 ? -15.222 0.328 21.011 1.00 84.94 103 PRO A C 1
ATOM 722 O O . PRO A 1 103 ? -16.363 0.497 21.444 1.00 84.94 103 PRO A O 1
ATOM 725 N N . VAL A 1 104 ? -14.282 -0.294 21.731 1.00 89.44 104 VAL A N 1
ATOM 726 C CA . VAL A 1 104 ? -14.482 -0.773 23.106 1.00 89.44 104 VAL A CA 1
ATOM 727 C C . VAL A 1 104 ? -14.499 0.389 24.099 1.00 89.44 104 VAL A C 1
ATOM 729 O O . VAL A 1 104 ? -15.340 0.415 25.001 1.00 89.44 104 VAL A O 1
ATOM 732 N N . GLU A 1 105 ? -13.618 1.376 23.927 1.00 87.69 105 GLU A N 1
ATOM 733 C CA . GLU A 1 105 ? -13.555 2.557 24.795 1.00 87.69 105 GLU A CA 1
ATOM 734 C C . GLU A 1 105 ? -14.858 3.369 24.737 1.00 87.69 105 GLU A C 1
ATOM 736 O O . GLU A 1 105 ? -15.379 3.799 25.771 1.00 87.69 105 GLU A O 1
ATOM 741 N N . LEU A 1 106 ? -15.450 3.499 23.547 1.00 87.38 106 LEU A N 1
ATOM 742 C CA . LEU A 1 106 ? -16.729 4.187 23.360 1.00 87.38 106 LEU A CA 1
ATOM 743 C C . LEU A 1 106 ? -17.882 3.518 24.122 1.00 87.38 106 LEU A C 1
ATOM 745 O O . LEU A 1 106 ? -18.661 4.207 24.788 1.00 87.38 106 LEU A O 1
ATOM 749 N N . GLU A 1 107 ? -17.994 2.190 24.071 1.00 92.25 107 GLU A N 1
ATOM 750 C CA . GLU A 1 107 ? -19.038 1.480 24.821 1.00 92.25 107 GLU A CA 1
ATOM 751 C C . GLU A 1 107 ? -18.788 1.508 26.335 1.00 92.25 107 GLU A C 1
ATOM 753 O O . GLU A 1 107 ? -19.734 1.659 27.115 1.00 92.25 107 GLU A O 1
ATOM 758 N N . LEU A 1 108 ? -17.527 1.486 26.780 1.00 93.00 108 LEU A N 1
ATOM 759 C CA . LEU A 1 108 ? -17.201 1.667 28.196 1.00 93.00 108 LEU A CA 1
ATOM 760 C C . LEU A 1 108 ? -17.634 3.042 28.717 1.00 93.00 108 LEU A C 1
ATOM 762 O O . LEU A 1 108 ? -18.227 3.119 29.794 1.00 93.00 108 LEU A O 1
ATOM 766 N N . LEU A 1 109 ? -17.409 4.121 27.962 1.00 88.00 109 LEU A N 1
ATOM 767 C CA . LEU A 1 109 ? -17.869 5.468 28.329 1.00 88.00 109 LEU A CA 1
ATOM 768 C C . LEU A 1 109 ? -19.401 5.553 28.407 1.00 88.00 109 LEU A C 1
ATOM 770 O O . LEU A 1 109 ? -19.967 6.172 29.317 1.00 88.00 109 LEU A O 1
ATOM 774 N N . ARG A 1 110 ? -20.090 4.874 27.491 1.00 91.62 110 ARG A N 1
ATOM 775 C CA . ARG A 1 110 ? -21.554 4.801 27.457 1.00 91.62 110 ARG A CA 1
ATOM 776 C C . ARG A 1 110 ? -22.117 4.065 28.669 1.00 91.62 110 ARG A C 1
ATOM 778 O O . ARG A 1 110 ? -23.073 4.529 29.290 1.00 91.62 110 ARG A O 1
ATOM 785 N N . LEU A 1 111 ? -21.494 2.952 29.048 1.00 90.38 111 LEU A N 1
ATOM 786 C CA . LEU A 1 111 ? -21.844 2.200 30.251 1.00 90.38 111 LEU A CA 1
ATOM 787 C C . LEU A 1 111 ? -21.572 3.020 31.517 1.00 90.38 111 LEU A C 1
ATOM 789 O O . LEU A 1 111 ? -22.426 3.073 32.400 1.00 90.38 111 LEU A O 1
ATOM 793 N N . ARG A 1 112 ? -20.438 3.727 31.587 1.00 94.50 112 ARG A N 1
ATOM 794 C CA . ARG A 1 112 ? -20.063 4.536 32.758 1.00 94.50 112 ARG A CA 1
ATOM 795 C C . ARG A 1 112 ? -21.008 5.711 32.994 1.00 94.50 112 ARG A C 1
ATOM 797 O O . ARG A 1 112 ? -21.404 5.950 34.130 1.00 94.50 112 ARG A O 1
ATOM 804 N N . SER A 1 113 ? -21.433 6.400 31.933 1.00 94.00 113 SER A N 1
ATOM 805 C CA . SER A 1 113 ? -22.424 7.481 32.054 1.00 94.00 113 SER A CA 1
ATOM 806 C C . SER A 1 113 ? -23.781 6.972 32.552 1.00 94.00 113 SER A C 1
ATOM 808 O O . SER A 1 113 ? -24.397 7.602 33.411 1.00 94.00 113 SER A O 1
ATOM 810 N N . ARG A 1 114 ? -24.217 5.793 32.087 1.00 95.44 114 ARG A N 1
ATOM 811 C CA . ARG A 1 114 ? -25.445 5.145 32.569 1.00 95.44 114 ARG A CA 1
ATOM 812 C C . ARG A 1 114 ? -25.356 4.746 34.037 1.00 95.44 114 ARG A C 1
ATOM 814 O O . ARG A 1 114 ? -26.308 4.991 34.770 1.00 95.44 114 ARG A O 1
ATOM 821 N N . VAL A 1 115 ? -24.241 4.152 34.464 1.00 96.94 115 VAL A N 1
ATOM 822 C CA . VAL A 1 115 ? -24.027 3.779 35.872 1.00 96.94 115 VAL A CA 1
ATOM 823 C C . VAL A 1 115 ? -24.093 5.018 36.761 1.00 96.94 115 VAL A C 1
ATOM 825 O O . VAL A 1 115 ? -24.893 5.040 37.689 1.00 96.94 115 VAL A O 1
ATOM 828 N N . ASN A 1 116 ? -23.383 6.092 36.413 1.00 94.62 116 ASN A N 1
ATOM 829 C CA . ASN A 1 116 ? -23.410 7.333 37.192 1.00 94.62 116 ASN A CA 1
ATOM 830 C C . ASN A 1 116 ? -24.820 7.961 37.260 1.00 94.62 116 ASN A C 1
ATOM 832 O O . ASN A 1 116 ? -25.242 8.467 38.302 1.00 94.62 116 ASN A O 1
ATOM 836 N N . ALA A 1 117 ? -25.585 7.918 36.165 1.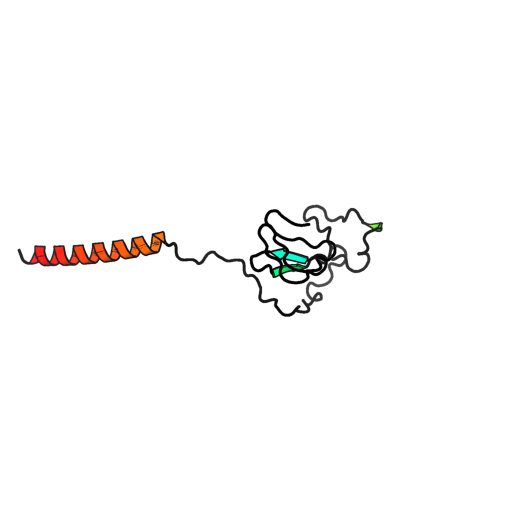00 92.94 117 ALA A N 1
ATOM 837 C CA . ALA A 1 117 ? -26.964 8.414 36.147 1.00 92.94 117 ALA A CA 1
ATOM 838 C C . ALA A 1 117 ? -27.895 7.580 37.048 1.00 92.94 117 ALA A C 1
ATOM 840 O O . ALA A 1 117 ? -28.750 8.129 37.747 1.00 92.94 117 ALA A O 1
ATOM 841 N N . LEU A 1 118 ? -27.710 6.259 37.072 1.00 91.88 118 LEU A N 1
ATOM 842 C CA . LEU A 1 118 ? -28.448 5.367 37.966 1.00 91.88 118 LEU A CA 1
ATOM 843 C C . LEU A 1 118 ? -28.047 5.577 39.428 1.00 91.88 118 LEU A C 1
ATOM 845 O O . LEU A 1 118 ? -28.908 5.631 40.297 1.00 91.88 118 LEU A O 1
ATOM 849 N N . GLU A 1 119 ? -26.758 5.750 39.713 1.00 94.00 119 GLU A N 1
ATOM 850 C CA . GLU A 1 119 ? -26.262 5.994 41.070 1.00 94.00 119 GLU A CA 1
ATOM 851 C C . GLU A 1 119 ? -26.783 7.313 41.646 1.00 94.00 119 GLU A C 1
ATOM 853 O O . GLU A 1 119 ? -27.201 7.360 42.803 1.00 94.00 119 GLU A O 1
ATOM 858 N N . THR A 1 120 ? -26.833 8.378 40.842 1.00 92.62 120 THR A N 1
ATOM 859 C CA . THR A 1 120 ? -27.385 9.671 41.280 1.00 92.62 120 THR A CA 1
ATOM 860 C C . THR A 1 120 ? -28.879 9.587 41.590 1.00 92.62 120 THR A C 1
ATOM 862 O O . THR A 1 120 ? -29.314 10.106 42.619 1.00 92.62 120 THR A O 1
ATOM 865 N N . THR A 1 121 ? -29.663 8.875 40.773 1.00 91.50 121 THR A N 1
ATOM 866 C CA . THR A 1 121 ? -31.091 8.633 41.056 1.00 91.50 121 THR A CA 1
ATOM 867 C C . THR A 1 121 ? -31.295 7.777 42.304 1.00 91.50 121 THR A C 1
ATOM 869 O O . THR A 1 121 ? -32.152 8.092 43.130 1.00 91.50 121 THR A O 1
ATOM 872 N N . LEU A 1 122 ? -30.486 6.732 42.491 1.00 91.75 122 LEU A N 1
ATOM 873 C CA . LEU A 1 122 ? -30.547 5.869 43.673 1.00 91.75 122 LEU A CA 1
ATOM 874 C C . LEU A 1 122 ? -30.211 6.646 44.954 1.00 91.75 122 LEU A C 1
ATOM 876 O O . LEU A 1 122 ? -30.896 6.503 45.966 1.00 91.75 122 LEU A O 1
ATOM 880 N N . ASN A 1 123 ? -29.192 7.505 44.904 1.00 89.81 123 ASN A N 1
ATOM 881 C CA . ASN A 1 123 ? -28.801 8.345 46.033 1.00 89.81 123 ASN A CA 1
ATOM 882 C C . ASN A 1 123 ? -29.871 9.394 46.373 1.00 89.81 123 ASN A C 1
ATOM 884 O O . ASN A 1 123 ? -30.150 9.596 47.552 1.00 89.81 123 ASN A O 1
ATOM 888 N N . ALA A 1 124 ? -30.526 9.991 45.371 1.00 88.69 124 ALA A N 1
ATOM 889 C CA . ALA A 1 124 ? -31.626 10.937 45.580 1.00 88.69 124 ALA A CA 1
ATOM 890 C C . ALA A 1 124 ? -32.868 10.287 46.221 1.00 88.69 124 ALA A C 1
ATOM 892 O O . ALA A 1 124 ? -33.550 10.902 47.041 1.00 88.69 124 ALA A O 1
ATOM 893 N N . LEU A 1 125 ? -33.159 9.028 45.877 1.00 87.12 125 LEU A N 1
ATOM 894 C CA . LEU A 1 125 ? -34.242 8.262 46.503 1.00 87.12 125 LEU A CA 1
ATOM 895 C C . LEU A 1 125 ? -33.899 7.874 47.945 1.00 87.12 125 LEU A C 1
ATOM 897 O O . LEU A 1 125 ? -34.742 7.995 48.831 1.00 87.12 125 LEU A O 1
ATOM 901 N N . LYS A 1 126 ? -32.651 7.466 48.195 1.00 88.31 126 LYS A N 1
ATOM 902 C CA . LYS A 1 126 ? -32.168 7.136 49.542 1.00 88.31 126 LYS A CA 1
ATOM 903 C C . LYS A 1 126 ? -32.169 8.330 50.492 1.00 88.31 126 LYS A C 1
ATOM 905 O O . LYS A 1 126 ? -32.393 8.127 51.672 1.00 88.31 126 LYS A O 1
ATOM 910 N N . SER A 1 127 ? -31.945 9.554 50.011 1.00 78.38 127 SER A N 1
ATOM 911 C CA . SER A 1 127 ? -31.996 10.754 50.860 1.00 78.38 127 SER A CA 1
ATOM 912 C C . SER A 1 127 ? -33.413 11.208 51.238 1.00 78.38 127 SER A C 1
ATOM 914 O O . SER A 1 127 ? -33.551 12.064 52.103 1.00 78.38 127 SER A O 1
ATOM 916 N N . ASN A 1 128 ? -34.454 10.671 50.590 1.00 75.62 128 ASN A N 1
ATOM 917 C CA . ASN A 1 128 ? -35.865 10.982 50.867 1.00 75.62 128 ASN A CA 1
ATOM 918 C C . ASN A 1 128 ? -36.546 9.977 51.817 1.00 75.62 128 ASN A C 1
ATOM 920 O O . ASN A 1 128 ? -37.740 10.118 52.083 1.00 75.62 128 ASN A O 1
ATOM 924 N N . THR A 1 129 ? -35.819 8.954 52.277 1.00 62.50 129 THR A N 1
ATOM 925 C CA . THR A 1 129 ? -36.312 7.902 53.182 1.00 62.50 129 THR A CA 1
ATOM 926 C C . THR A 1 129 ? -35.587 8.003 54.514 1.00 62.50 129 THR A C 1
ATOM 928 O O . THR A 1 129 ? -36.260 7.862 55.556 1.00 62.50 129 THR A O 1
#

Secondary structure (DSSP, 8-state):
-B-TT-EE-SS--B-TT-EEPTT-EE-S-B-TTEEEETTTTEEEEE-S-TT--TT-S--TTTTT-S-TT--TTT----TT-------TT----------PPPHHHHHHHHHHHHHHHHHHHHHHHHTT-

pLDDT: mean 72.53, std 19.4, range [35.0, 96.94]

Foldseek 3Di:
DADALEAEDDPEAEDALEAEDHNEYDDYHHDHQFYWDDVPIDTQDRDQDSQDDVPDLDDPCNPPPPCPPPDPSPDPDDPPPPPPPDPPPPPHPPVPPPPDPDPVVVVVVVVVVVVVVVVVVVVVVVVVD

Radius of gyration: 26.77 Å; chains: 1; bounding box: 67×32×73 Å